Protein AF-A0A3D3YRR1-F1 (afdb_monomer)

Nearest PDB structures (foldseek):
  3lsu-assembly1_B  TM=8.859E-01  e=3.175E+00  Saccharomyces cerevisiae
  4fi5-assembly1_A  TM=8.623E-01  e=5.232E+00  Hantaan virus 76-118
  2ic6-assembly1_A  TM=7.807E-01  e=8.620E+00  Orthohantavirus sinnombreense

Sequence (66 aa):
MRNKLFNVAIALMSAGTVGLVISTCFEITTGEPFYCLLIKVSSILFGVGGPVLGIAFAREGRRRKK

Mean pre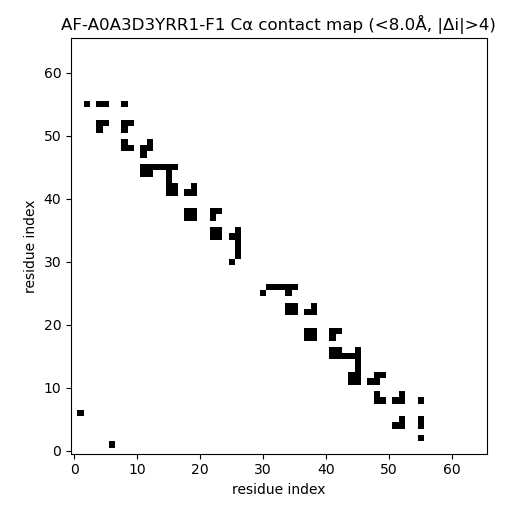dicted aligned error: 7.14 Å

Solvent-accessible surface area (backbone atoms only — not comparable to full-atom values): 3416 Å² total; per-residue (Å²): 127,87,54,66,53,50,56,51,19,52,51,37,30,53,53,12,50,53,44,28,53,53,24,49,53,49,26,71,74,68,70,47,76,67,29,57,55,48,30,52,53,17,48,50,44,30,56,53,17,53,59,45,38,52,52,37,50,55,53,50,55,56,60,75,76,108

Radius of gyration: 15.64 Å; Cα contacts (8 Å, |Δi|>4): 53; chains: 1; bounding bo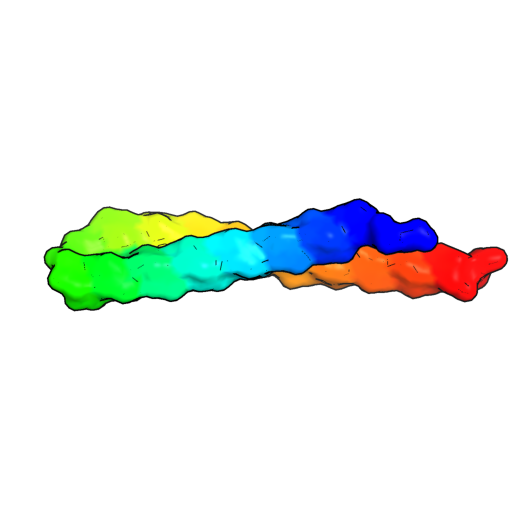x: 34×18×46 Å

pLDDT: mean 79.53, std 9.43, range [44.66, 90.69]

Foldseek 3Di:
DPPPLQVVLVVLLVQLVVQLVVLVVCCVVVVDCPSVVSNVVSVVSNVVSVVSNVVVVVVVVVVVVD

Structure (mmCIF, N/CA/C/O backbone):
data_AF-A0A3D3YRR1-F1
#
_entry.id   AF-A0A3D3YRR1-F1
#
loop_
_atom_site.group_PDB
_atom_site.id
_atom_site.type_symbol
_atom_site.label_atom_id
_atom_site.label_alt_id
_atom_site.label_comp_id
_atom_site.label_asym_id
_atom_site.label_entity_id
_atom_site.label_seq_id
_atom_site.pdbx_PDB_ins_code
_atom_site.Cartn_x
_atom_site.Cartn_y
_atom_site.Cartn_z
_atom_site.occupancy
_atom_site.B_iso_or_equiv
_atom_site.auth_seq_id
_atom_site.auth_comp_id
_atom_site.auth_asym_id
_atom_site.auth_atom_id
_atom_site.pdbx_PDB_model_num
ATOM 1 N N . MET A 1 1 ? 6.250 -8.846 -24.487 1.00 44.66 1 MET A N 1
ATOM 2 C CA . MET A 1 1 ? 6.080 -9.529 -23.181 1.00 44.66 1 MET A CA 1
ATOM 3 C C . MET A 1 1 ? 5.567 -8.511 -22.176 1.00 44.66 1 MET A C 1
ATOM 5 O O . MET A 1 1 ? 6.273 -7.541 -21.941 1.00 44.66 1 MET A O 1
ATOM 9 N N . ARG A 1 2 ? 4.367 -8.686 -21.606 1.00 52.56 2 ARG A N 1
ATOM 10 C CA . ARG A 1 2 ? 3.876 -7.818 -20.519 1.00 52.56 2 ARG A CA 1
ATOM 11 C C . ARG A 1 2 ? 4.884 -7.881 -19.371 1.00 52.56 2 ARG A C 1
ATOM 13 O O . ARG A 1 2 ? 5.086 -8.951 -18.798 1.00 52.56 2 ARG A O 1
ATOM 20 N N . ASN A 1 3 ? 5.586 -6.782 -19.104 1.00 66.88 3 ASN A N 1
ATOM 21 C CA . ASN A 1 3 ? 6.614 -6.749 -18.070 1.00 66.88 3 ASN A CA 1
ATOM 22 C C . ASN A 1 3 ? 5.988 -7.133 -16.731 1.00 66.88 3 ASN A C 1
ATOM 24 O O . ASN A 1 3 ? 5.149 -6.404 -16.209 1.00 66.88 3 ASN A O 1
ATOM 28 N N . LYS A 1 4 ? 6.420 -8.263 -16.159 1.00 73.56 4 LYS A N 1
ATOM 29 C CA . LYS A 1 4 ? 5.979 -8.717 -14.829 1.00 73.56 4 LYS A CA 1
ATOM 30 C C . LYS A 1 4 ? 6.141 -7.606 -13.780 1.00 73.56 4 LYS A C 1
ATOM 32 O O . LYS A 1 4 ? 5.280 -7.448 -12.930 1.00 73.56 4 LYS A O 1
ATOM 37 N N . LEU A 1 5 ? 7.177 -6.777 -13.929 1.00 74.25 5 LEU A N 1
ATOM 38 C CA . LEU A 1 5 ? 7.430 -5.578 -13.124 1.00 74.25 5 LEU A CA 1
ATOM 39 C C . LEU A 1 5 ? 6.309 -4.533 -13.177 1.00 74.25 5 LEU A C 1
ATOM 41 O O . LEU A 1 5 ? 5.952 -4.007 -12.136 1.00 74.25 5 LEU A O 1
ATOM 45 N N . PHE A 1 6 ? 5.725 -4.265 -14.348 1.00 79.44 6 PHE A N 1
ATOM 46 C CA . PHE A 1 6 ? 4.596 -3.335 -14.460 1.00 79.44 6 PHE A CA 1
ATOM 47 C C . PHE A 1 6 ? 3.369 -3.860 -13.722 1.00 79.44 6 PHE A C 1
ATOM 49 O O . PHE A 1 6 ? 2.726 -3.122 -12.987 1.00 79.44 6 PHE A O 1
ATOM 56 N N . ASN A 1 7 ? 3.078 -5.153 -13.882 1.00 82.75 7 ASN A N 1
ATOM 57 C CA . ASN A 1 7 ? 1.933 -5.776 -13.226 1.00 82.75 7 ASN A CA 1
ATOM 58 C C . ASN A 1 7 ? 2.098 -5.790 -11.698 1.00 82.75 7 ASN A C 1
ATOM 60 O O . ASN A 1 7 ? 1.148 -5.516 -10.977 1.00 82.75 7 ASN A O 1
ATOM 64 N N . VAL A 1 8 ? 3.316 -6.061 -11.214 1.00 83.31 8 VAL A N 1
ATOM 65 C CA . VAL A 1 8 ? 3.658 -5.996 -9.785 1.00 83.31 8 VAL A CA 1
ATOM 66 C C . VAL A 1 8 ? 3.531 -4.571 -9.254 1.00 83.31 8 VAL A C 1
ATOM 68 O O . VAL A 1 8 ? 2.985 -4.382 -8.176 1.00 83.31 8 VAL A O 1
ATOM 71 N N . ALA A 1 9 ? 3.990 -3.569 -10.004 1.00 80.56 9 ALA A N 1
ATOM 72 C CA . ALA A 1 9 ? 3.938 -2.182 -9.558 1.00 80.56 9 ALA A CA 1
ATOM 73 C C . ALA A 1 9 ? 2.495 -1.651 -9.478 1.00 80.56 9 ALA A C 1
ATOM 75 O O . ALA A 1 9 ? 2.130 -0.999 -8.502 1.00 80.56 9 ALA A O 1
ATOM 76 N N . ILE A 1 10 ? 1.659 -2.002 -10.462 1.00 84.81 10 ILE A N 1
ATOM 77 C CA . ILE A 1 10 ? 0.220 -1.702 -10.452 1.00 84.81 10 ILE A CA 1
ATOM 78 C C . ILE A 1 10 ? -0.459 -2.405 -9.274 1.00 84.81 10 ILE A C 1
ATOM 80 O O . ILE A 1 10 ? -1.195 -1.756 -8.539 1.00 84.81 10 ILE A O 1
ATOM 84 N N . ALA A 1 11 ? -0.168 -3.691 -9.052 1.00 85.69 11 ALA A N 1
ATOM 85 C CA . ALA A 1 11 ? -0.723 -4.446 -7.931 1.00 85.69 11 ALA A CA 1
ATOM 86 C C . ALA A 1 11 ? -0.331 -3.842 -6.568 1.00 85.69 11 ALA A C 1
ATOM 88 O O . ALA A 1 11 ? -1.186 -3.713 -5.690 1.00 85.69 11 ALA A O 1
ATOM 89 N N . LEU A 1 12 ? 0.932 -3.423 -6.406 1.00 86.12 12 LEU A N 1
ATOM 90 C CA . LEU A 1 12 ? 1.420 -2.759 -5.192 1.00 86.12 12 LEU A CA 1
ATOM 91 C C . LEU A 1 12 ? 0.707 -1.428 -4.949 1.00 86.12 12 LEU A C 1
ATOM 93 O O . LEU A 1 12 ? 0.256 -1.177 -3.833 1.00 86.12 12 LEU A O 1
ATOM 97 N N . MET A 1 13 ? 0.574 -0.593 -5.986 1.00 85.81 13 MET A N 1
ATOM 98 C CA . MET A 1 13 ? -0.151 0.671 -5.865 1.00 85.81 13 MET A CA 1
ATOM 99 C C . MET A 1 13 ? -1.622 0.437 -5.530 1.00 85.81 13 MET A C 1
ATOM 101 O O . MET A 1 13 ? -2.111 1.037 -4.581 1.00 85.81 13 MET A O 1
ATOM 105 N N . SER A 1 14 ? -2.312 -0.467 -6.231 1.00 86.31 14 SER A N 1
ATOM 106 C CA . SER A 1 14 ? -3.729 -0.739 -5.967 1.00 86.31 14 SER A CA 1
ATOM 107 C C . SER A 1 14 ? -3.967 -1.275 -4.557 1.00 86.31 14 SER A C 1
ATOM 109 O O . SER A 1 14 ? -4.885 -0.820 -3.880 1.00 86.31 14 SER A O 1
ATOM 111 N N . ALA A 1 15 ? -3.122 -2.198 -4.086 1.00 86.94 15 ALA A N 1
ATOM 112 C CA . ALA A 1 15 ? -3.236 -2.746 -2.737 1.00 86.94 15 ALA A CA 1
ATOM 113 C C . ALA A 1 15 ? -2.967 -1.670 -1.674 1.00 86.94 15 ALA A C 1
ATOM 115 O O . ALA A 1 15 ? -3.708 -1.574 -0.697 1.00 86.94 15 ALA A O 1
ATOM 116 N N . GLY A 1 16 ? -1.958 -0.820 -1.899 1.00 86.38 16 GLY A N 1
ATOM 117 C CA . GLY A 1 16 ? -1.647 0.312 -1.029 1.00 86.38 16 GLY A CA 1
ATOM 118 C C . GLY A 1 16 ? -2.790 1.324 -0.951 1.00 86.38 16 GLY A C 1
ATOM 119 O O . GLY A 1 16 ? -3.175 1.708 0.148 1.00 86.38 16 GLY A O 1
ATOM 120 N N . THR A 1 17 ? -3.383 1.720 -2.085 1.00 86.94 17 THR A N 1
ATOM 121 C CA . THR A 1 17 ? -4.497 2.685 -2.113 1.00 86.94 17 THR A CA 1
ATOM 122 C C . THR A 1 17 ? -5.735 2.148 -1.410 1.00 86.94 17 THR A C 1
ATOM 124 O O . THR A 1 17 ? -6.314 2.849 -0.586 1.00 86.94 17 THR A O 1
ATOM 127 N N . VAL A 1 18 ? -6.136 0.907 -1.704 1.00 90.69 18 VAL A N 1
ATOM 128 C CA . VAL A 1 18 ? -7.324 0.299 -1.086 1.00 90.69 18 VAL A CA 1
ATOM 129 C C . VAL A 1 18 ? -7.124 0.145 0.423 1.00 90.69 18 VAL A C 1
ATOM 131 O O . VAL A 1 18 ? -8.018 0.502 1.187 1.00 90.69 18 VAL A O 1
ATOM 134 N N . GLY A 1 19 ? -5.940 -0.299 0.861 1.00 85.69 19 GLY A N 1
ATOM 135 C CA . GLY A 1 19 ? -5.597 -0.390 2.283 1.00 85.69 19 GLY A CA 1
ATOM 136 C C . GLY A 1 19 ? -5.658 0.963 2.994 1.00 85.69 19 GLY A C 1
ATOM 137 O O . GLY A 1 19 ? -6.207 1.056 4.089 1.00 85.69 19 GLY A O 1
ATOM 138 N N . LEU A 1 20 ? -5.182 2.027 2.342 1.00 88.56 20 LEU A N 1
ATOM 139 C CA . LEU A 1 20 ? -5.228 3.387 2.882 1.00 88.56 20 LEU A CA 1
ATOM 140 C C . LEU A 1 20 ? -6.674 3.877 3.036 1.00 88.56 20 LEU A C 1
ATOM 142 O O . LEU A 1 20 ? -7.046 4.320 4.116 1.00 88.56 20 LEU A O 1
ATOM 146 N N . VAL A 1 21 ? -7.508 3.727 2.001 1.00 88.88 21 VAL A N 1
ATOM 147 C CA . VAL A 1 21 ? -8.916 4.166 2.026 1.00 88.88 21 VAL A CA 1
ATOM 148 C C . VAL A 1 21 ? -9.714 3.428 3.100 1.00 88.88 21 VAL A C 1
ATOM 150 O O . VAL A 1 21 ? -10.411 4.068 3.884 1.00 88.88 21 VAL A O 1
ATOM 153 N N . ILE A 1 22 ? -9.590 2.099 3.173 1.00 87.06 22 ILE A N 1
ATOM 154 C CA . ILE A 1 22 ? -10.289 1.294 4.186 1.00 87.06 22 ILE A CA 1
ATOM 155 C C . ILE A 1 22 ? -9.834 1.711 5.583 1.00 87.06 22 ILE A C 1
ATOM 157 O O . ILE A 1 22 ? -10.668 1.955 6.451 1.00 87.06 22 ILE A O 1
ATOM 161 N N . SER A 1 23 ? -8.525 1.842 5.795 1.00 85.25 23 SER A N 1
ATOM 162 C CA . SER A 1 23 ? -7.986 2.190 7.104 1.00 85.25 23 SER A CA 1
ATOM 163 C C . SER A 1 23 ? -8.374 3.604 7.541 1.00 85.25 23 SER A C 1
ATOM 165 O O . SER A 1 23 ? -8.674 3.810 8.711 1.00 85.25 23 SER A O 1
ATOM 167 N N . THR A 1 24 ? -8.433 4.570 6.621 1.00 84.62 24 THR A N 1
ATOM 168 C CA . THR A 1 24 ? -8.931 5.923 6.912 1.00 84.62 24 THR A CA 1
ATOM 169 C C . THR A 1 24 ? -10.427 5.925 7.215 1.00 84.62 24 THR A C 1
ATOM 171 O O . THR A 1 24 ? -10.844 6.579 8.166 1.00 84.62 24 THR A O 1
ATOM 174 N N . CYS A 1 25 ? -11.241 5.173 6.467 1.00 85.88 25 CYS A N 1
ATOM 175 C CA . CYS A 1 25 ? -12.665 5.030 6.777 1.00 85.88 25 CYS A CA 1
ATOM 176 C C . CYS A 1 25 ? -12.878 4.452 8.178 1.00 85.88 25 CYS A C 1
ATOM 178 O O . CYS A 1 25 ? -13.654 5.016 8.944 1.00 85.88 25 CYS A O 1
ATOM 180 N N . PHE A 1 26 ? -12.162 3.381 8.525 1.00 85.62 26 PHE A N 1
ATOM 181 C CA . PHE A 1 26 ? -12.247 2.780 9.853 1.00 85.62 26 PHE A CA 1
ATOM 182 C C . PHE A 1 26 ? -11.747 3.718 10.958 1.00 85.62 26 PHE A C 1
ATOM 184 O O . PHE A 1 26 ? -12.364 3.791 12.017 1.00 85.62 26 PHE A O 1
ATOM 191 N N . GLU A 1 27 ? -10.681 4.485 10.731 1.00 83.56 27 GLU A N 1
ATOM 192 C CA . GLU A 1 27 ? -10.227 5.480 11.709 1.00 83.56 27 GLU A CA 1
ATOM 193 C C . GLU A 1 27 ? -11.325 6.507 12.017 1.00 83.56 27 GLU A C 1
ATOM 195 O O . GLU A 1 27 ? -11.612 6.782 13.181 1.00 83.56 27 GLU A O 1
ATOM 200 N N . ILE A 1 28 ? -11.997 7.009 10.978 1.00 84.12 28 ILE A N 1
ATOM 201 C CA . ILE A 1 28 ? -13.063 8.008 11.114 1.00 84.12 28 ILE A CA 1
ATOM 202 C C . ILE A 1 28 ? -14.301 7.419 11.803 1.00 84.12 28 ILE A C 1
ATOM 204 O O . ILE A 1 28 ? -14.933 8.107 12.602 1.00 84.12 28 ILE A O 1
ATOM 208 N N . THR A 1 29 ? -14.666 6.166 11.517 1.00 86.56 29 THR A N 1
ATOM 209 C CA . THR A 1 29 ? -15.872 5.551 12.098 1.00 86.56 29 THR A CA 1
ATOM 210 C C . THR A 1 29 ? -15.680 5.065 13.526 1.00 86.56 29 THR A C 1
ATOM 212 O O . THR A 1 29 ? -16.612 5.149 14.320 1.00 86.56 29 THR A O 1
ATOM 215 N N . THR A 1 30 ? -14.50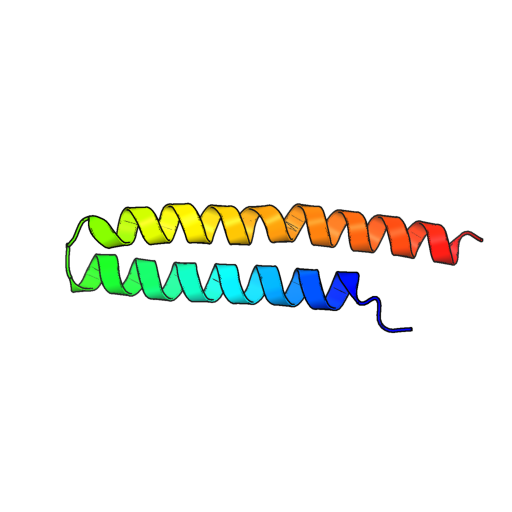6 4.521 13.850 1.00 82.06 30 THR A N 1
ATOM 216 C CA . THR A 1 30 ? -14.260 3.871 15.149 1.00 82.06 30 THR A CA 1
ATOM 217 C C . THR A 1 30 ? -13.592 4.811 16.150 1.00 82.06 30 THR A C 1
ATOM 219 O O . THR A 1 30 ? -13.711 4.597 17.352 1.00 82.06 30 THR A O 1
ATOM 222 N N . GLY A 1 31 ? -12.884 5.847 15.683 1.00 77.19 31 GLY A N 1
ATOM 223 C CA . GLY A 1 31 ? -12.137 6.771 16.543 1.00 77.19 31 GLY A CA 1
ATOM 224 C C . GLY A 1 31 ? -10.951 6.127 17.273 1.00 77.19 31 GLY A C 1
A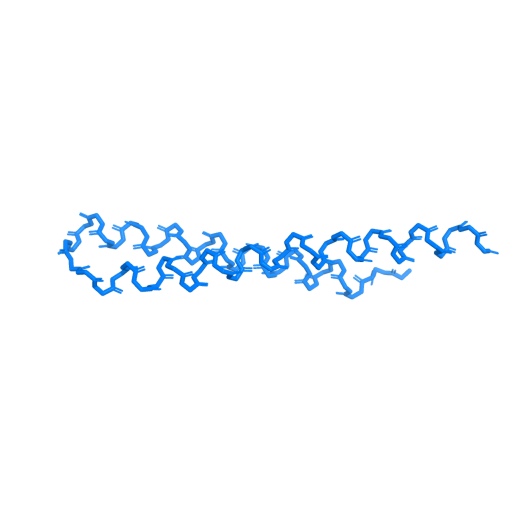TOM 225 O O . GLY A 1 31 ? -10.336 6.762 18.128 1.00 77.19 31 GLY A O 1
ATOM 226 N N . GLU A 1 32 ? -10.624 4.871 16.956 1.00 78.88 32 GLU A N 1
ATOM 227 C CA . GLU A 1 32 ? -9.541 4.136 17.599 1.00 78.88 32 GLU A CA 1
ATOM 228 C C . GLU A 1 32 ? -8.195 4.431 16.916 1.00 78.88 32 GLU A C 1
ATOM 230 O O . GLU A 1 32 ? -8.079 4.296 15.696 1.00 78.88 32 GLU A O 1
ATOM 235 N N . PRO A 1 33 ? -7.130 4.744 17.678 1.00 75.12 33 PRO A N 1
ATOM 236 C CA . PRO A 1 33 ? -5.830 5.140 17.126 1.00 75.12 33 PRO A CA 1
ATOM 237 C C . PRO A 1 33 ? -5.063 3.993 16.445 1.00 75.12 33 PRO A C 1
ATOM 239 O O . PRO A 1 33 ? -3.984 4.203 15.888 1.00 75.12 33 PRO A O 1
ATOM 242 N N . PHE A 1 34 ? -5.587 2.766 16.500 1.00 77.44 34 PHE A N 1
ATOM 243 C CA . PHE A 1 34 ? -4.978 1.595 15.875 1.00 77.44 34 PHE A CA 1
ATOM 244 C C . PHE A 1 34 ? -4.925 1.719 14.345 1.00 77.44 34 PHE A C 1
ATOM 246 O O . PHE A 1 34 ? -3.951 1.304 13.711 1.00 77.44 34 PHE A O 1
ATOM 253 N N . TYR A 1 35 ? -5.931 2.353 13.744 1.00 77.69 35 TYR A N 1
ATOM 254 C CA . TYR A 1 35 ? -6.013 2.523 12.295 1.00 77.69 35 TYR A CA 1
ATOM 255 C C . TYR A 1 35 ? -4.955 3.494 11.748 1.00 77.69 35 TYR A C 1
ATOM 257 O O . TYR A 1 35 ? -4.549 3.369 10.592 1.00 77.69 35 TYR A O 1
ATOM 265 N N . CYS A 1 36 ? -4.387 4.356 12.590 1.00 77.75 36 CYS A N 1
ATOM 266 C CA . CYS A 1 36 ? -3.320 5.282 12.225 1.00 77.75 36 CYS A CA 1
ATOM 267 C C . CYS A 1 36 ? -2.016 4.540 11.890 1.00 77.75 36 CYS A C 1
ATOM 269 O O . CYS A 1 36 ? -1.256 4.937 10.999 1.00 77.75 36 CYS A O 1
ATOM 271 N N . LEU A 1 37 ? -1.762 3.409 12.562 1.00 82.06 37 LEU A N 1
ATOM 272 C CA . LEU A 1 37 ? -0.644 2.518 12.233 1.00 82.06 3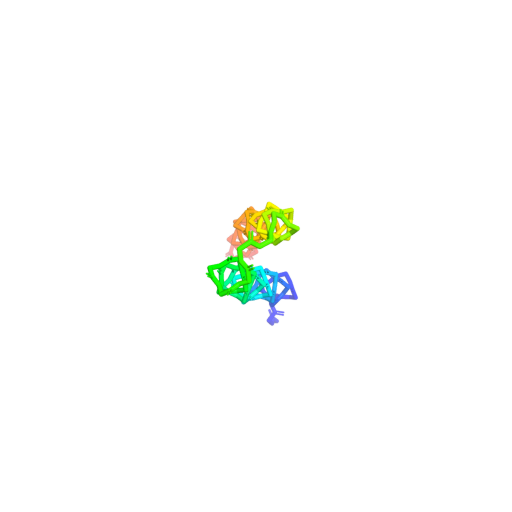7 LEU A CA 1
ATOM 273 C C . LEU A 1 37 ? -0.848 1.863 10.866 1.00 82.06 37 LEU A C 1
ATOM 275 O O . LEU A 1 37 ? 0.073 1.843 10.049 1.00 82.06 37 LEU A O 1
ATOM 279 N N . LEU A 1 38 ? -2.058 1.381 10.589 1.00 80.81 38 LEU A N 1
ATOM 280 C CA . LEU A 1 38 ? -2.412 0.792 9.298 1.00 80.81 38 LEU A CA 1
ATOM 281 C C . LEU A 1 38 ? -2.343 1.822 8.157 1.00 80.81 38 LEU A C 1
ATOM 283 O O . LEU A 1 38 ? -1.866 1.486 7.071 1.00 80.81 38 LEU A O 1
ATOM 287 N N . ILE A 1 39 ? -2.703 3.085 8.404 1.00 85.75 39 ILE A N 1
ATOM 288 C CA . ILE A 1 39 ? -2.522 4.198 7.457 1.00 85.75 39 ILE A CA 1
ATOM 289 C C . ILE A 1 39 ? -1.033 4.451 7.189 1.00 85.75 39 I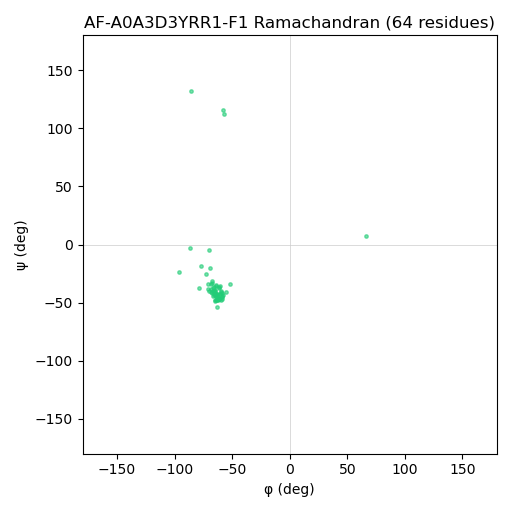LE A C 1
ATOM 291 O O . ILE A 1 39 ? -0.629 4.590 6.031 1.00 85.75 39 ILE A O 1
ATOM 295 N N . LYS A 1 40 ? -0.176 4.453 8.219 1.00 84.56 40 LYS A N 1
ATOM 296 C C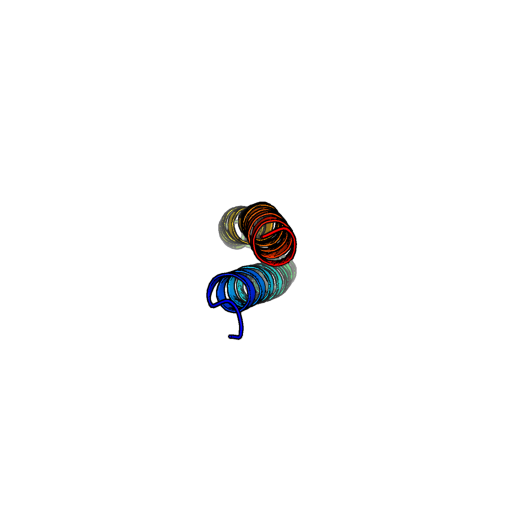A . LYS A 1 40 ? 1.282 4.584 8.033 1.00 84.56 40 LYS A CA 1
ATOM 297 C C . LYS A 1 40 ? 1.858 3.437 7.207 1.00 84.56 40 LYS A C 1
ATOM 299 O O . LYS A 1 40 ? 2.599 3.681 6.261 1.00 84.56 40 LYS A O 1
ATOM 304 N N . VAL A 1 41 ? 1.493 2.194 7.504 1.00 85.25 41 VAL A N 1
ATOM 305 C CA . VAL A 1 41 ? 1.988 1.030 6.749 1.00 85.25 41 VAL A CA 1
ATOM 306 C C . VAL A 1 41 ? 1.478 1.053 5.304 1.00 85.25 41 VAL A C 1
ATOM 308 O O . VAL A 1 41 ? 2.256 0.851 4.371 1.00 85.25 41 VAL A O 1
ATOM 311 N N . SER A 1 42 ? 0.198 1.367 5.098 1.00 83.44 42 SER A N 1
ATOM 312 C CA . SER A 1 42 ? -0.412 1.432 3.763 1.00 83.44 42 SER A CA 1
ATOM 313 C C . S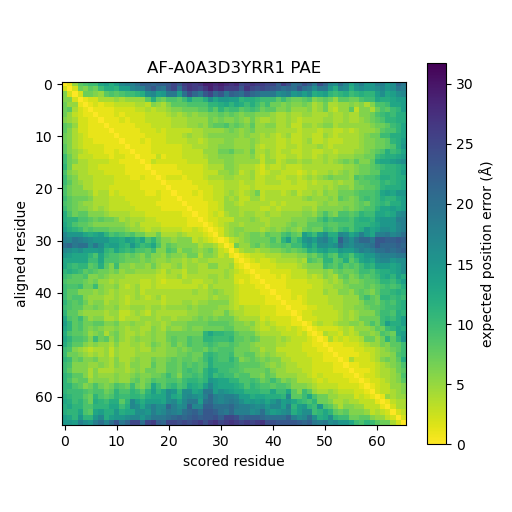ER A 1 42 ? 0.155 2.576 2.922 1.00 83.44 42 SER A C 1
ATOM 315 O O . SER A 1 42 ? 0.397 2.400 1.729 1.00 83.44 42 SER A O 1
ATOM 317 N N . SER A 1 43 ? 0.438 3.729 3.536 1.00 83.62 43 SER A N 1
ATOM 318 C CA . SER A 1 43 ? 1.077 4.862 2.854 1.00 83.62 43 SER A CA 1
ATOM 319 C C . SER A 1 43 ? 2.529 4.571 2.471 1.00 83.62 43 SER A C 1
ATOM 321 O O . SER A 1 43 ? 2.952 4.971 1.388 1.00 83.62 43 SER A O 1
ATOM 323 N N . ILE A 1 44 ? 3.268 3.796 3.274 1.00 84.62 44 ILE A N 1
ATOM 324 C CA . ILE A 1 44 ? 4.595 3.285 2.896 1.00 84.62 44 ILE A CA 1
ATOM 325 C C . ILE A 1 44 ? 4.476 2.329 1.705 1.00 84.62 44 ILE A C 1
ATOM 327 O O . ILE A 1 44 ? 5.201 2.492 0.726 1.00 84.62 44 ILE A O 1
ATOM 331 N N . LEU A 1 45 ? 3.546 1.369 1.738 1.00 81.19 45 LEU A N 1
AT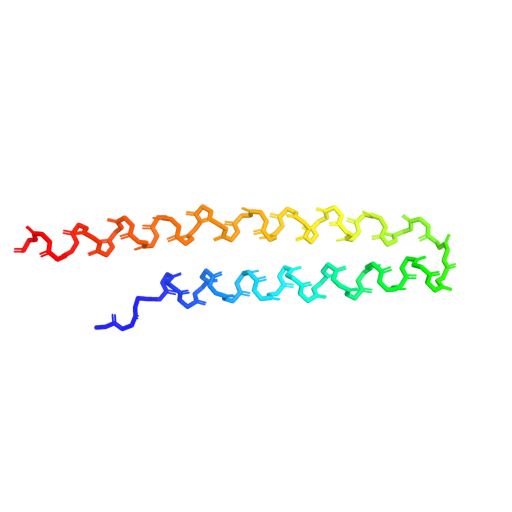OM 332 C CA . LEU A 1 45 ? 3.328 0.437 0.622 1.00 81.19 45 LEU A CA 1
ATOM 333 C C . LEU A 1 45 ? 2.977 1.169 -0.679 1.00 81.19 45 LEU A C 1
ATOM 335 O O . LEU A 1 45 ? 3.531 0.865 -1.737 1.00 81.19 45 LEU A O 1
ATOM 339 N N . PHE A 1 46 ? 2.092 2.161 -0.595 1.00 83.81 46 PHE A N 1
ATOM 340 C CA . PHE A 1 46 ? 1.737 3.005 -1.730 1.00 83.81 46 PHE A CA 1
ATOM 341 C C . PHE A 1 46 ? 2.938 3.829 -2.218 1.00 83.81 46 PHE A C 1
ATOM 343 O O . PHE A 1 46 ? 3.209 3.886 -3.419 1.00 83.81 46 PHE A O 1
ATOM 350 N N . GLY A 1 47 ? 3.714 4.389 -1.287 1.00 83.94 47 GLY A N 1
ATOM 351 C CA . GLY A 1 47 ? 4.939 5.133 -1.565 1.00 83.94 47 GLY A CA 1
ATOM 352 C C . GLY A 1 47 ? 6.009 4.301 -2.274 1.00 83.94 47 GLY A C 1
ATOM 353 O O . GLY A 1 47 ? 6.675 4.815 -3.166 1.00 83.94 47 GLY A O 1
ATOM 354 N N . VAL A 1 48 ? 6.138 3.007 -1.958 1.00 83.81 48 VAL A N 1
ATOM 355 C CA . VAL A 1 48 ? 7.072 2.078 -2.627 1.00 83.81 48 VAL A CA 1
ATOM 356 C C . VAL A 1 48 ? 6.604 1.708 -4.045 1.00 83.81 48 VAL A C 1
ATOM 358 O O . VAL A 1 48 ? 7.433 1.427 -4.914 1.00 83.81 48 VAL A O 1
ATOM 361 N N . GLY A 1 49 ? 5.302 1.779 -4.337 1.00 80.00 49 GLY A N 1
ATOM 362 C CA . GLY A 1 49 ? 4.759 1.519 -5.676 1.00 80.00 49 GLY A CA 1
ATOM 363 C C . GLY A 1 49 ? 5.279 2.478 -6.758 1.00 80.00 49 GLY A C 1
ATOM 364 O O . GLY A 1 49 ? 5.561 2.049 -7.880 1.00 80.00 49 GLY A O 1
ATOM 365 N N . GLY A 1 50 ? 5.486 3.755 -6.419 1.00 81.25 50 GLY A N 1
ATOM 366 C CA . GLY A 1 50 ? 5.995 4.784 -7.339 1.00 81.25 50 GLY A CA 1
ATOM 367 C C . GLY A 1 50 ? 7.420 4.517 -7.859 1.00 81.25 50 GLY A C 1
ATOM 368 O O . GLY A 1 50 ? 7.621 4.450 -9.075 1.00 81.25 50 GLY A O 1
ATOM 369 N N . PRO A 1 51 ? 8.418 4.300 -6.982 1.00 83.81 51 PRO A N 1
ATOM 370 C CA . PRO A 1 51 ? 9.772 3.901 -7.364 1.00 83.81 51 PRO A CA 1
ATOM 371 C C . PRO A 1 51 ? 9.810 2.625 -8.209 1.00 83.81 51 PRO A C 1
ATOM 373 O O . PRO A 1 51 ? 10.544 2.556 -9.196 1.00 83.81 51 PRO A O 1
ATOM 376 N N . VAL A 1 52 ? 8.994 1.623 -7.865 1.00 83.56 52 VAL A N 1
ATOM 377 C CA . VAL A 1 52 ? 8.931 0.352 -8.603 1.00 83.56 52 VAL A CA 1
ATOM 378 C C . VAL A 1 52 ? 8.372 0.564 -10.017 1.00 83.56 52 VAL A C 1
ATOM 380 O O . VAL A 1 52 ? 8.925 0.011 -10.973 1.00 83.56 52 VAL A O 1
ATOM 383 N N . LEU A 1 53 ? 7.350 1.413 -10.181 1.00 83.56 53 LEU A N 1
ATOM 384 C CA . LEU A 1 53 ? 6.871 1.866 -11.495 1.00 83.56 53 LEU A CA 1
ATOM 385 C C . LEU A 1 53 ? 7.975 2.597 -12.270 1.00 83.56 53 LEU A C 1
ATOM 387 O O . LEU A 1 53 ? 8.226 2.266 -13.428 1.00 83.56 53 LEU A O 1
ATOM 391 N N . GLY A 1 54 ? 8.677 3.542 -11.640 1.00 82.62 54 GLY A N 1
ATOM 392 C CA . GLY A 1 54 ? 9.770 4.296 -12.266 1.00 82.62 54 GLY A CA 1
ATOM 393 C C . GLY A 1 54 ? 10.899 3.397 -12.784 1.00 82.62 54 GLY A C 1
ATOM 394 O O . GLY A 1 54 ? 11.349 3.548 -13.922 1.00 82.62 54 GLY A O 1
ATOM 395 N N . ILE A 1 55 ? 11.303 2.392 -12.001 1.00 83.44 55 ILE A N 1
ATOM 396 C CA . ILE A 1 55 ? 12.291 1.383 -12.416 1.00 83.44 55 ILE A CA 1
ATOM 397 C C . ILE A 1 55 ? 11.752 0.538 -13.576 1.00 83.44 55 ILE A C 1
ATOM 399 O O . ILE A 1 55 ? 12.496 0.232 -14.513 1.00 83.44 55 ILE A O 1
ATOM 403 N N . ALA A 1 56 ? 10.469 0.168 -13.549 1.00 80.81 56 ALA A N 1
ATOM 404 C CA . ALA A 1 56 ? 9.839 -0.577 -14.635 1.00 80.81 56 ALA A CA 1
ATOM 405 C C . ALA A 1 56 ? 9.844 0.223 -15.952 1.00 80.81 56 ALA A C 1
ATOM 407 O O . ALA A 1 56 ? 10.222 -0.328 -16.989 1.00 80.81 56 ALA A O 1
ATOM 408 N N . PHE A 1 57 ? 9.522 1.521 -15.909 1.00 80.06 57 PHE A N 1
ATOM 409 C CA . PHE A 1 57 ? 9.610 2.428 -17.059 1.00 80.06 57 PHE A CA 1
ATOM 410 C C . PHE A 1 57 ? 11.049 2.596 -17.558 1.00 80.06 57 PHE A C 1
ATOM 412 O O . PHE A 1 57 ? 11.299 2.448 -18.754 1.00 80.06 57 PHE A O 1
ATOM 419 N N . ALA A 1 58 ? 12.015 2.833 -16.666 1.00 80.94 58 ALA A N 1
ATOM 420 C CA . ALA A 1 58 ? 13.425 2.976 -17.037 1.00 80.94 58 ALA A CA 1
ATOM 421 C C . ALA A 1 58 ? 13.987 1.701 -17.692 1.00 80.94 58 ALA A C 1
ATOM 423 O O . ALA A 1 58 ? 14.773 1.759 -18.645 1.00 80.94 58 ALA A O 1
ATOM 424 N N . ARG A 1 59 ? 13.572 0.527 -17.205 1.00 76.31 59 ARG A N 1
ATOM 425 C CA . ARG A 1 59 ? 13.971 -0.772 -17.760 1.00 76.31 59 ARG A CA 1
ATOM 426 C C . ARG A 1 59 ? 13.336 -1.032 -19.126 1.00 76.31 59 ARG A C 1
ATOM 428 O O . ARG A 1 59 ? 14.020 -1.561 -20.001 1.00 76.31 59 ARG A O 1
ATOM 435 N N . GLU A 1 60 ? 12.083 -0.631 -19.328 1.00 72.62 60 GLU A N 1
ATOM 436 C CA . GLU A 1 60 ? 11.414 -0.737 -20.631 1.00 72.62 60 GLU A CA 1
ATOM 437 C C . GLU A 1 60 ? 11.992 0.248 -21.658 1.00 72.62 60 GLU A C 1
ATOM 439 O O . GLU A 1 60 ? 12.261 -0.133 -22.798 1.00 72.62 60 GLU A O 1
ATOM 444 N N . GLY A 1 61 ? 12.305 1.477 -21.237 1.00 72.56 61 GLY A N 1
ATOM 445 C CA . GLY A 1 61 ? 12.995 2.468 -22.066 1.00 72.56 61 GLY A CA 1
ATOM 446 C C . GLY A 1 61 ? 14.376 1.993 -22.529 1.00 72.56 61 GLY A C 1
ATOM 447 O O . GLY A 1 61 ? 14.723 2.156 -23.697 1.00 72.56 61 GLY A O 1
ATOM 448 N N . ARG A 1 62 ? 15.142 1.316 -21.657 1.00 65.50 62 ARG A N 1
ATOM 449 C CA . ARG A 1 62 ? 16.413 0.675 -22.049 1.00 65.50 62 ARG A CA 1
ATOM 450 C C . ARG A 1 62 ? 16.234 -0.502 -23.007 1.00 65.50 62 ARG A C 1
ATOM 452 O O . ARG A 1 62 ? 17.116 -0.727 -23.829 1.00 65.50 62 ARG A O 1
ATOM 459 N N . ARG A 1 63 ? 15.125 -1.242 -22.923 1.00 61.84 63 ARG A N 1
ATOM 460 C CA . ARG A 1 63 ? 14.829 -2.360 -23.834 1.00 61.84 63 ARG A CA 1
ATOM 461 C C . ARG A 1 63 ? 14.474 -1.907 -25.247 1.00 61.84 63 ARG A C 1
ATOM 463 O O . ARG A 1 63 ? 14.823 -2.613 -26.176 1.00 61.84 63 ARG A O 1
ATOM 470 N N . ARG A 1 64 ? 13.805 -0.760 -25.410 1.00 59.97 64 ARG A N 1
ATOM 471 C CA . ARG A 1 64 ? 13.474 -0.200 -26.735 1.00 59.97 64 ARG A CA 1
ATOM 472 C C . ARG A 1 64 ? 14.648 0.479 -27.446 1.00 59.97 64 ARG A C 1
ATOM 474 O O . ARG A 1 64 ? 14.561 0.709 -28.644 1.00 59.97 64 ARG A O 1
ATOM 481 N N . LYS A 1 65 ? 15.707 0.838 -26.715 1.00 58.44 65 LYS A N 1
ATOM 482 C CA . LYS A 1 65 ? 16.912 1.489 -27.258 1.00 58.44 65 LYS A CA 1
ATOM 483 C C . LYS A 1 65 ? 17.971 0.509 -27.785 1.00 58.44 65 LYS A C 1
ATOM 485 O O . LYS A 1 65 ? 19.009 0.971 -28.249 1.00 58.44 65 LYS A O 1
ATOM 490 N N . LYS A 1 66 ? 17.746 -0.798 -27.648 1.00 49.19 66 LYS A N 1
ATOM 491 C CA . LYS A 1 66 ? 18.645 -1.869 -28.086 1.00 49.19 66 LYS A CA 1
ATOM 492 C C . LYS A 1 66 ? 17.999 -2.618 -29.240 1.00 49.19 66 LYS A C 1
ATOM 494 O O . LYS A 1 66 ? 18.759 -3.040 -30.131 1.00 49.19 66 LYS A O 1
#

Secondary structure (DSSP, 8-state):
---HHHHHHHHHHHHHHHHHHHHHHHHHHH--THHHHHHHHHHHHHHHHHHHHHHHHHHHHHHHT-